Protein AF-A0A3D8GTU6-F1 (afdb_monomer_lite)

Structure (mmCIF, N/CA/C/O backbone):
data_AF-A0A3D8GTU6-F1
#
_entry.id   AF-A0A3D8GTU6-F1
#
loop_
_atom_site.group_PDB
_atom_site.id
_atom_site.type_symbol
_atom_site.label_atom_id
_atom_site.label_alt_id
_atom_site.label_comp_id
_atom_site.label_asym_id
_atom_site.label_entity_id
_atom_site.label_seq_id
_atom_site.pdbx_PDB_ins_code
_atom_site.Cartn_x
_atom_site.Cartn_y
_atom_site.Cartn_z
_atom_site.occupancy
_atom_site.B_iso_or_equiv
_atom_site.auth_seq_id
_atom_site.auth_comp_id
_atom_site.auth_asym_id
_atom_site.auth_atom_id
_atom_site.pdbx_PDB_model_num
ATOM 1 N N . MET A 1 1 ? 52.789 -30.107 36.066 1.00 52.25 1 MET A N 1
ATOM 2 C CA . MET A 1 1 ? 52.494 -30.111 34.612 1.00 52.25 1 MET A CA 1
ATOM 3 C C . MET A 1 1 ? 51.067 -30.590 34.283 1.00 52.25 1 MET A C 1
ATOM 5 O O . MET A 1 1 ? 50.872 -31.230 33.268 1.00 52.25 1 MET A O 1
ATOM 9 N N . LYS A 1 2 ? 50.052 -30.286 35.110 1.00 53.09 2 LYS A N 1
ATOM 10 C CA . LYS A 1 2 ? 48.649 -30.707 34.871 1.00 53.09 2 LYS A CA 1
ATOM 11 C C . LYS A 1 2 ? 47.720 -29.513 34.595 1.00 53.09 2 LYS A C 1
ATOM 13 O O . LYS A 1 2 ? 46.739 -29.636 33.883 1.00 53.09 2 LYS A O 1
ATOM 18 N N . PHE A 1 3 ? 48.110 -28.328 35.072 1.00 57.75 3 PHE A N 1
ATOM 19 C CA . PHE A 1 3 ? 47.369 -27.076 34.890 1.00 57.75 3 PHE A CA 1
ATOM 20 C C . PHE A 1 3 ? 47.536 -26.454 33.490 1.00 57.75 3 PHE A C 1
ATOM 22 O O . PHE A 1 3 ? 46.631 -25.799 32.990 1.00 57.75 3 PHE A O 1
ATOM 29 N N . LYS A 1 4 ? 48.670 -26.715 32.817 1.00 56.09 4 LYS A N 1
ATOM 30 C CA . LYS A 1 4 ? 48.910 -26.285 31.424 1.00 56.09 4 LYS A CA 1
ATOM 31 C C . LYS A 1 4 ? 47.998 -27.004 30.420 1.00 56.09 4 LYS A C 1
ATOM 33 O O . LYS A 1 4 ? 47.592 -26.398 29.439 1.00 56.09 4 LYS A O 1
ATOM 38 N N . PHE A 1 5 ? 47.638 -28.259 30.697 1.00 55.78 5 PHE A N 1
ATOM 39 C CA . PHE A 1 5 ? 46.704 -29.018 29.860 1.00 55.78 5 PHE A CA 1
ATOM 40 C C . PHE A 1 5 ? 45.247 -28.565 30.043 1.00 55.78 5 PHE A C 1
ATOM 42 O O . PHE A 1 5 ? 44.476 -28.627 29.092 1.00 55.78 5 PHE A O 1
ATOM 49 N N . LEU A 1 6 ? 44.887 -28.033 31.218 1.00 58.28 6 LEU A N 1
ATOM 50 C CA . LEU A 1 6 ? 43.542 -27.506 31.482 1.00 58.28 6 LEU A CA 1
ATOM 51 C C . LEU A 1 6 ? 43.292 -26.165 30.761 1.00 58.28 6 LEU A C 1
ATOM 53 O O . LEU A 1 6 ? 42.196 -25.929 30.265 1.00 58.28 6 LEU A O 1
ATOM 57 N N . LEU A 1 7 ? 44.328 -25.332 30.609 1.00 57.84 7 LEU A N 1
ATOM 58 C CA . LEU A 1 7 ? 44.259 -24.074 29.848 1.00 57.84 7 LEU A CA 1
ATOM 59 C C . LEU A 1 7 ? 44.164 -24.277 28.324 1.00 57.84 7 LEU A C 1
ATOM 61 O O . LEU A 1 7 ? 43.503 -23.489 27.654 1.00 57.84 7 LEU A O 1
ATOM 65 N N . ILE A 1 8 ? 44.765 -25.342 27.777 1.00 57.97 8 ILE A N 1
ATOM 66 C CA . ILE A 1 8 ? 44.682 -25.660 26.338 1.00 57.97 8 ILE A CA 1
ATOM 67 C C . ILE A 1 8 ? 43.273 -26.139 25.936 1.00 57.97 8 ILE A C 1
ATOM 69 O O . ILE A 1 8 ? 42.805 -25.819 24.846 1.00 57.97 8 ILE A O 1
ATOM 73 N N . GLY A 1 9 ? 42.578 -26.870 26.817 1.00 58.62 9 GLY A N 1
ATOM 74 C CA . GLY A 1 9 ? 41.231 -27.385 26.539 1.00 58.62 9 GLY A CA 1
ATOM 75 C C . GLY A 1 9 ? 40.155 -26.296 26.504 1.00 58.62 9 GLY A C 1
ATOM 76 O O . GLY A 1 9 ? 39.241 -26.359 25.686 1.00 58.62 9 GLY A O 1
ATOM 77 N N . LEU A 1 10 ? 40.292 -25.259 27.337 1.00 59.22 10 LEU A N 1
ATOM 78 C CA . LEU A 1 10 ? 39.323 -24.161 27.406 1.00 59.22 10 LEU A CA 1
ATOM 79 C C . LEU A 1 10 ? 39.373 -23.250 26.166 1.00 59.22 10 LEU A C 1
ATOM 81 O O . LEU A 1 10 ? 38.351 -22.704 25.761 1.00 59.22 10 LEU A O 1
ATOM 85 N N . PHE A 1 11 ? 40.538 -23.129 25.524 1.00 57.78 11 PHE A N 1
ATOM 86 C CA . PHE A 1 11 ? 40.698 -22.318 24.314 1.00 57.78 11 PHE A CA 1
ATOM 87 C C . PHE A 1 11 ? 40.102 -22.996 23.067 1.00 57.78 11 PHE A C 1
ATOM 89 O O . PHE A 1 11 ? 39.604 -22.316 22.176 1.00 57.78 11 PHE A O 1
ATOM 96 N N . ALA A 1 12 ? 40.082 -24.334 23.022 1.00 58.81 12 ALA A N 1
ATOM 97 C CA . ALA A 1 12 ? 39.519 -25.101 21.906 1.00 58.81 12 ALA A CA 1
ATOM 98 C C . ALA A 1 12 ? 37.978 -25.053 21.844 1.00 58.81 12 ALA A C 1
ATOM 100 O O . ALA A 1 12 ? 37.405 -25.144 20.761 1.00 58.81 12 ALA A O 1
ATOM 101 N N . ALA A 1 13 ? 37.301 -24.860 22.982 1.00 59.69 13 ALA A N 1
ATOM 102 C CA . ALA A 1 13 ? 35.840 -24.763 23.032 1.00 59.69 13 ALA A CA 1
ATOM 103 C C . ALA A 1 13 ? 35.301 -23.441 22.448 1.00 59.69 13 ALA A C 1
ATOM 105 O O . ALA A 1 13 ? 34.177 -23.399 21.957 1.00 59.69 13 ALA A O 1
ATOM 106 N N . LEU A 1 14 ? 36.107 -22.374 22.454 1.00 59.09 14 LEU A N 1
ATOM 107 C CA . LEU A 1 14 ? 35.711 -21.055 21.945 1.00 59.09 14 LEU A CA 1
ATOM 108 C C . LEU A 1 14 ? 35.726 -20.966 20.410 1.00 59.09 14 LEU A C 1
ATOM 110 O O . LEU A 1 14 ? 35.058 -20.104 19.848 1.00 59.09 14 LEU A O 1
ATOM 114 N N . VAL A 1 15 ? 36.446 -21.859 19.721 1.00 60.56 15 VAL A N 1
ATOM 115 C CA . VAL A 1 15 ? 36.604 -21.807 18.254 1.00 60.56 15 VAL A CA 1
ATOM 116 C C . VAL A 1 15 ? 35.467 -22.525 17.510 1.00 60.56 15 VAL A C 1
ATOM 118 O O . VAL A 1 15 ? 35.267 -22.290 16.323 1.00 60.56 15 VAL A O 1
ATOM 121 N N . LEU A 1 16 ? 34.688 -23.376 18.191 1.00 57.69 16 LEU A N 1
ATOM 122 C CA . LEU A 1 16 ? 33.628 -24.176 17.558 1.00 57.69 16 LEU A CA 1
ATOM 123 C C . LEU A 1 16 ? 32.276 -23.453 17.428 1.00 57.69 16 LEU A C 1
ATOM 125 O O . LEU A 1 16 ? 31.447 -23.870 16.623 1.00 57.69 16 LEU A O 1
ATOM 129 N N . SER A 1 17 ? 32.056 -22.349 18.149 1.00 56.41 17 SER A N 1
ATOM 130 C CA . SER A 1 17 ? 30.810 -21.566 18.046 1.00 56.41 17 SER A CA 1
ATOM 131 C C . SER A 1 17 ? 30.746 -20.657 16.811 1.00 56.41 17 SER A C 1
ATOM 133 O O . SER A 1 17 ? 29.716 -20.035 16.572 1.00 56.41 17 SER A O 1
ATOM 135 N N . ALA A 1 18 ? 31.814 -20.587 16.008 1.00 56.19 18 ALA A N 1
ATOM 136 C CA . ALA A 1 18 ? 31.880 -19.750 14.806 1.00 56.19 18 ALA A CA 1
ATOM 137 C C . ALA A 1 18 ? 31.424 -20.460 13.512 1.00 56.19 18 ALA A C 1
ATOM 139 O O . ALA A 1 18 ? 31.436 -19.849 12.449 1.00 56.19 18 ALA A O 1
ATOM 140 N N . CYS A 1 19 ? 31.012 -21.733 13.580 1.00 59.22 19 CYS A N 1
ATOM 141 C CA . CYS A 1 19 ? 30.650 -22.530 12.399 1.00 59.22 19 CYS A CA 1
ATOM 142 C C . CYS A 1 19 ? 29.140 -22.695 12.160 1.00 59.22 19 CYS A C 1
ATOM 144 O O . CYS A 1 19 ? 28.761 -23.488 11.299 1.00 59.22 19 CYS A O 1
ATOM 146 N N . ASN A 1 20 ? 28.268 -21.930 12.828 1.00 51.44 20 ASN A N 1
ATOM 147 C CA . ASN A 1 20 ? 26.917 -21.711 12.292 1.00 51.44 20 ASN A CA 1
ATOM 148 C C . ASN A 1 20 ? 27.000 -20.688 11.154 1.00 51.44 20 ASN A C 1
ATOM 150 O O . ASN A 1 20 ? 26.574 -19.544 11.274 1.00 51.44 20 ASN A O 1
ATOM 154 N N . ALA A 1 21 ? 27.599 -21.126 10.045 1.00 55.88 21 ALA A N 1
ATOM 155 C CA . ALA A 1 21 ? 27.394 -20.532 8.739 1.00 55.88 21 ALA A CA 1
ATOM 156 C C . ALA A 1 21 ? 25.955 -20.863 8.326 1.00 55.88 21 ALA A C 1
ATOM 158 O O . ALA A 1 21 ? 25.691 -21.827 7.606 1.00 55.88 21 ALA A O 1
ATOM 159 N N . GLU A 1 22 ? 25.016 -20.092 8.870 1.00 45.22 22 GLU A N 1
ATOM 160 C CA . GLU A 1 22 ? 23.672 -20.018 8.337 1.00 45.22 22 GLU A CA 1
ATOM 161 C C . GLU A 1 22 ? 23.792 -19.507 6.906 1.00 45.22 22 GLU A C 1
ATOM 163 O O . GLU A 1 22 ? 24.366 -18.454 6.624 1.00 45.22 22 GLU A O 1
ATOM 168 N N . ASN A 1 23 ? 23.329 -20.348 5.993 1.00 51.31 23 ASN A N 1
ATOM 169 C CA . ASN A 1 23 ? 23.375 -20.171 4.558 1.00 51.31 23 ASN A CA 1
ATOM 170 C C . ASN A 1 23 ? 22.307 -19.148 4.153 1.00 51.31 23 ASN A C 1
ATOM 172 O O . ASN A 1 23 ? 21.353 -19.458 3.443 1.00 51.31 23 ASN A O 1
ATOM 176 N N . SER A 1 24 ? 22.444 -17.928 4.655 1.00 43.53 24 SER A N 1
ATOM 177 C CA . SER A 1 24 ? 21.658 -16.790 4.226 1.00 43.53 24 SER A CA 1
ATOM 178 C C . SER A 1 24 ? 22.382 -16.224 3.024 1.00 43.53 24 SER A C 1
ATOM 180 O O . SER A 1 24 ? 23.405 -15.556 3.148 1.00 43.53 24 SER A O 1
ATOM 182 N N . LYS A 1 25 ? 21.872 -16.553 1.833 1.00 39.47 25 LYS A N 1
ATOM 183 C CA . LYS A 1 25 ? 22.151 -15.787 0.621 1.00 39.47 25 LYS A CA 1
ATOM 184 C C . LYS A 1 25 ? 21.751 -14.346 0.908 1.00 39.47 25 LYS A C 1
ATOM 186 O O . LYS A 1 25 ? 20.598 -13.962 0.747 1.00 39.47 25 LYS A O 1
ATOM 191 N N . GLU A 1 26 ? 22.720 -13.584 1.381 1.00 42.16 26 GLU A N 1
ATOM 192 C CA . GLU A 1 26 ? 22.669 -12.145 1.464 1.00 42.16 26 GLU A CA 1
ATOM 193 C C . GLU A 1 26 ? 22.747 -11.642 0.026 1.00 42.16 26 GLU A C 1
ATOM 195 O O . GLU A 1 26 ? 23.816 -11.410 -0.544 1.00 42.16 26 GLU A O 1
ATOM 200 N N . SER A 1 27 ? 21.575 -11.576 -0.601 1.00 39.72 27 SER A N 1
ATOM 201 C CA . SER A 1 27 ? 21.355 -10.777 -1.793 1.00 39.72 27 SER A CA 1
ATOM 202 C C . SER A 1 27 ? 21.575 -9.323 -1.389 1.00 39.72 27 SER A C 1
ATOM 204 O O . SER A 1 27 ? 20.658 -8.620 -0.975 1.00 39.72 27 SER A O 1
ATOM 206 N N . ASN A 1 28 ? 22.834 -8.905 -1.461 1.00 47.34 28 ASN A N 1
ATOM 207 C CA . ASN A 1 28 ? 23.226 -7.513 -1.551 1.00 47.34 28 ASN A CA 1
ATOM 208 C C . ASN A 1 28 ? 22.619 -6.938 -2.836 1.00 47.34 28 ASN A C 1
ATOM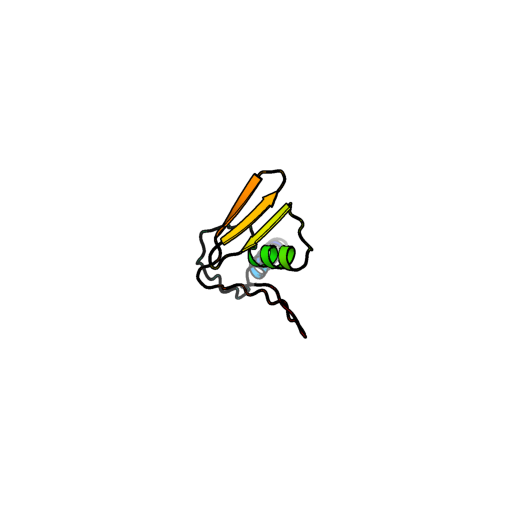 210 O O . ASN A 1 28 ? 23.246 -7.012 -3.886 1.00 47.34 28 ASN A O 1
ATOM 214 N N . ASP A 1 29 ? 21.402 -6.404 -2.754 1.00 45.53 29 ASP A N 1
ATOM 215 C CA . ASP A 1 29 ? 20.947 -5.330 -3.640 1.00 45.53 29 ASP A CA 1
ATOM 216 C C . ASP A 1 29 ? 19.667 -4.671 -3.103 1.00 45.53 29 ASP A C 1
ATOM 218 O O . ASP A 1 29 ? 18.555 -4.987 -3.508 1.00 45.53 29 ASP A O 1
ATOM 222 N N . ALA A 1 30 ? 19.834 -3.737 -2.164 1.00 43.12 30 ALA A N 1
ATOM 223 C CA . ALA A 1 30 ? 18.991 -2.549 -2.024 1.00 43.12 30 ALA A CA 1
ATOM 224 C C . ALA A 1 30 ? 19.628 -1.620 -0.983 1.00 43.12 30 ALA A C 1
ATOM 226 O O . ALA A 1 30 ? 19.280 -1.648 0.191 1.00 43.12 30 ALA A O 1
ATOM 227 N N . LYS A 1 31 ? 20.560 -0.760 -1.412 1.00 44.62 31 LYS A N 1
ATOM 228 C CA . LYS A 1 31 ? 20.882 0.461 -0.658 1.00 44.62 31 LYS A CA 1
ATOM 229 C C . LYS A 1 31 ? 19.632 1.339 -0.633 1.00 44.62 31 LYS A C 1
ATOM 231 O O . LYS A 1 31 ? 19.422 2.157 -1.524 1.00 44.62 31 LYS A O 1
ATOM 236 N N . GLY A 1 32 ? 18.793 1.118 0.363 1.00 46.16 32 GLY A N 1
ATOM 237 C CA . GLY A 1 32 ? 17.534 1.807 0.560 1.00 46.16 32 GLY A CA 1
ATOM 238 C C . GLY A 1 32 ? 16.840 1.175 1.751 1.00 46.16 32 GLY A C 1
ATOM 239 O O . GLY A 1 32 ? 16.204 0.139 1.606 1.00 46.16 32 GLY A O 1
ATOM 240 N N . ASN A 1 33 ? 16.945 1.830 2.910 1.00 53.81 33 ASN A N 1
ATOM 241 C CA . ASN A 1 33 ? 16.223 1.488 4.139 1.00 53.81 33 ASN A CA 1
ATOM 242 C C . ASN A 1 33 ? 16.777 0.313 4.986 1.00 53.81 33 ASN A C 1
ATOM 244 O O . ASN A 1 33 ? 16.004 -0.506 5.475 1.00 53.81 33 ASN A O 1
ATOM 248 N N . ASP A 1 34 ? 18.089 0.294 5.268 1.00 47.66 34 ASP A N 1
ATOM 249 C CA . ASP A 1 34 ? 18.842 -0.724 6.055 1.00 47.66 34 ASP A CA 1
ATOM 250 C C . ASP A 1 34 ? 18.357 -1.019 7.505 1.00 47.66 34 ASP A C 1
ATOM 252 O O . ASP A 1 34 ? 19.036 -1.693 8.275 1.00 47.66 34 ASP A O 1
ATOM 256 N N . GLY A 1 35 ? 17.176 -0.555 7.914 1.00 59.00 35 GLY A N 1
ATOM 257 C CA . GLY A 1 35 ? 16.537 -0.940 9.179 1.00 59.00 35 GLY A CA 1
ATOM 258 C C . GLY A 1 35 ? 15.018 -1.094 9.105 1.00 59.00 35 GLY A C 1
ATOM 259 O O . GLY A 1 35 ? 14.380 -1.308 10.131 1.00 59.00 35 GLY A O 1
ATOM 260 N N . ILE A 1 36 ? 14.419 -0.954 7.921 1.00 69.38 36 ILE A N 1
ATOM 261 C CA . ILE A 1 36 ? 12.969 -0.920 7.748 1.00 69.38 36 ILE A CA 1
ATOM 262 C C . ILE A 1 36 ? 12.557 -2.075 6.841 1.00 69.38 36 ILE A C 1
ATOM 264 O O . ILE A 1 36 ? 12.790 -2.054 5.632 1.00 69.38 36 ILE A O 1
ATOM 268 N N . ASN A 1 37 ? 11.904 -3.082 7.422 1.00 90.56 37 ASN A N 1
ATOM 269 C CA . ASN A 1 37 ? 11.346 -4.185 6.654 1.00 90.56 37 ASN A CA 1
ATOM 270 C C . ASN A 1 37 ? 10.090 -3.714 5.905 1.00 90.56 37 ASN A C 1
ATOM 272 O O . ASN A 1 37 ? 8.969 -3.762 6.413 1.00 90.56 37 ASN A O 1
ATOM 276 N N . ILE A 1 38 ? 10.285 -3.244 4.672 1.00 94.25 38 ILE A N 1
ATOM 277 C CA . ILE A 1 38 ? 9.211 -2.698 3.834 1.00 94.25 38 ILE A CA 1
ATOM 278 C C . ILE A 1 38 ? 8.073 -3.703 3.604 1.00 94.25 38 ILE A C 1
ATOM 280 O O . ILE A 1 38 ? 6.914 -3.305 3.541 1.00 94.25 38 ILE A O 1
ATOM 284 N N . LYS A 1 39 ? 8.367 -5.011 3.549 1.00 93.94 39 LYS A N 1
ATOM 285 C CA . LYS A 1 39 ? 7.338 -6.051 3.390 1.00 93.94 39 LYS A CA 1
ATOM 286 C C . LYS A 1 39 ? 6.440 -6.137 4.620 1.00 93.94 39 LYS A C 1
ATOM 288 O O . LYS A 1 39 ? 5.225 -6.226 4.472 1.00 93.94 39 LYS A O 1
ATOM 293 N N . GLU A 1 40 ? 7.026 -6.074 5.814 1.00 95.25 40 GLU A N 1
ATOM 294 C CA . GLU A 1 40 ? 6.268 -6.046 7.070 1.00 95.25 40 GLU A CA 1
ATOM 295 C C . GLU A 1 40 ? 5.431 -4.776 7.196 1.00 95.25 40 GLU A C 1
ATOM 297 O O . GLU A 1 40 ? 4.287 -4.850 7.633 1.00 95.25 40 GLU A O 1
ATOM 302 N N . MET A 1 41 ? 5.951 -3.625 6.762 1.00 95.81 41 MET A N 1
ATOM 303 C CA . MET A 1 41 ? 5.177 -2.383 6.760 1.00 95.81 41 MET A CA 1
ATOM 304 C C . MET A 1 41 ? 3.978 -2.450 5.819 1.00 95.81 41 MET A C 1
ATOM 306 O O . MET A 1 41 ? 2.864 -2.141 6.235 1.00 95.81 41 MET A O 1
ATOM 310 N N . VAL A 1 42 ? 4.185 -2.869 4.565 1.00 96.44 42 VAL A N 1
ATOM 311 C CA . VAL A 1 42 ? 3.089 -3.010 3.594 1.00 96.44 42 VAL A CA 1
ATOM 312 C C . VAL A 1 42 ? 2.045 -3.989 4.116 1.00 96.44 42 VAL A C 1
ATOM 314 O O . VAL A 1 42 ? 0.855 -3.681 4.077 1.00 96.44 42 VAL A O 1
ATOM 317 N N . GLN A 1 43 ? 2.478 -5.129 4.662 1.00 95.94 43 GLN A N 1
ATOM 318 C CA . GLN A 1 43 ? 1.572 -6.088 5.284 1.00 95.94 43 GLN A CA 1
ATOM 319 C C . GLN A 1 43 ? 0.808 -5.456 6.449 1.00 95.94 43 GLN A C 1
ATOM 321 O O . GLN A 1 43 ? -0.408 -5.597 6.525 1.00 95.94 43 GLN A O 1
ATOM 326 N N . GLY A 1 44 ? 1.502 -4.742 7.334 1.00 96.81 44 GLY A N 1
ATOM 327 C CA . GLY A 1 44 ? 0.893 -4.196 8.533 1.00 96.81 44 GLY A CA 1
ATOM 328 C C . GLY A 1 44 ? -0.141 -3.112 8.255 1.00 96.81 44 GLY A C 1
ATOM 329 O O . GLY A 1 44 ? -1.196 -3.113 8.882 1.00 96.81 44 GLY A O 1
ATOM 330 N N . TYR A 1 45 ? 0.104 -2.248 7.268 1.00 96.44 45 TYR A N 1
ATOM 331 C CA . TYR A 1 45 ? -0.905 -1.292 6.807 1.00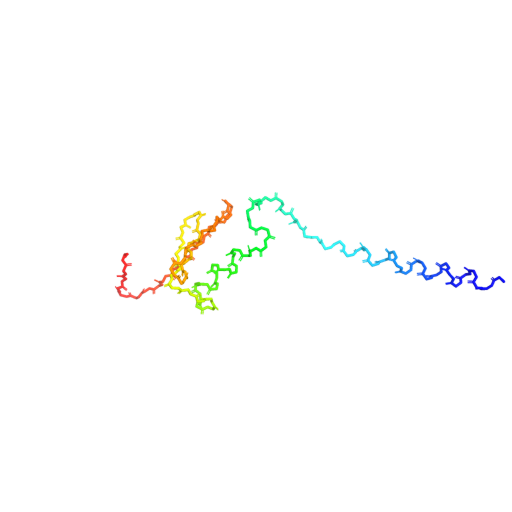 96.44 45 TYR A CA 1
ATOM 332 C C . TYR A 1 45 ? -2.038 -1.954 6.012 1.00 96.44 45 TYR A C 1
ATOM 334 O O . TYR A 1 45 ? -3.157 -1.462 6.043 1.00 96.44 45 TYR A O 1
ATOM 342 N N . SER A 1 46 ? -1.784 -3.069 5.319 1.00 95.06 46 SER A N 1
ATOM 343 C CA . SER A 1 46 ? -2.824 -3.782 4.555 1.00 95.06 46 SER A CA 1
ATOM 344 C C . SER A 1 46 ? -3.767 -4.609 5.434 1.00 95.06 46 SER A C 1
ATOM 346 O O . SER A 1 46 ? -4.863 -4.946 4.995 1.00 95.06 46 SER A O 1
ATOM 348 N N . THR A 1 47 ? -3.341 -4.978 6.647 1.00 94.56 47 THR A N 1
ATOM 349 C CA . THR A 1 47 ? -4.147 -5.756 7.605 1.00 94.56 47 THR A CA 1
ATOM 350 C C . THR A 1 47 ? -4.512 -4.971 8.863 1.00 94.56 47 THR A C 1
ATOM 352 O O . THR A 1 47 ? -4.808 -5.586 9.886 1.00 94.56 47 THR A O 1
ATOM 355 N N . ASP A 1 48 ? -4.409 -3.642 8.825 1.00 91.44 48 ASP A N 1
ATOM 356 C CA . ASP A 1 48 ? -4.698 -2.734 9.944 1.00 91.44 48 ASP A CA 1
ATOM 357 C C . ASP A 1 48 ? -3.926 -3.036 11.250 1.00 91.44 48 ASP A C 1
ATOM 359 O O . ASP A 1 48 ? -4.337 -2.635 12.341 1.00 91.44 48 ASP A O 1
ATOM 363 N N . SER A 1 49 ? -2.790 -3.742 11.180 1.00 96.12 49 SER A N 1
ATOM 364 C CA . SER A 1 49 ? -1.925 -3.969 12.350 1.00 96.12 49 SER A CA 1
ATOM 365 C C . SER A 1 49 ? -1.014 -2.771 12.633 1.00 96.12 49 SER A C 1
ATOM 367 O O . SER A 1 49 ? -0.557 -2.586 13.763 1.00 96.12 49 SER A O 1
ATOM 369 N N . LEU A 1 50 ? -0.788 -1.936 11.617 1.00 95.94 50 LEU A N 1
ATOM 370 C CA . LEU A 1 50 ? -0.190 -0.613 11.722 1.00 95.94 50 LEU A CA 1
ATOM 371 C C . LEU A 1 50 ? -1.247 0.445 11.403 1.00 95.94 50 LEU A C 1
ATOM 373 O O . LEU A 1 50 ? -2.010 0.305 10.453 1.00 95.94 50 LEU A O 1
ATOM 377 N N . GLN A 1 51 ? -1.253 1.527 12.179 1.00 95.31 51 GLN A N 1
ATOM 378 C CA . GLN A 1 51 ? -2.198 2.633 12.031 1.00 95.31 51 GLN A CA 1
ATOM 379 C C . GLN A 1 51 ? -1.495 3.853 11.428 1.00 95.31 51 GLN A C 1
ATOM 381 O O . GLN A 1 51 ? -0.346 4.159 11.768 1.00 95.31 51 GLN A O 1
ATOM 386 N N . ALA A 1 52 ? -2.191 4.549 10.534 1.00 95.75 52 ALA A N 1
ATOM 387 C CA . ALA A 1 52 ? -1.782 5.841 10.001 1.00 95.75 52 ALA A CA 1
ATOM 388 C C . ALA A 1 52 ? -3.009 6.688 9.632 1.00 95.75 52 ALA A C 1
ATOM 390 O O . ALA A 1 52 ? -4.092 6.139 9.446 1.00 95.75 52 ALA A O 1
ATOM 391 N N . GLU A 1 53 ? -2.849 8.008 9.488 1.00 96.88 53 GLU A N 1
ATOM 392 C CA . GLU A 1 53 ? -3.901 8.863 8.906 1.00 96.88 53 GLU A CA 1
ATOM 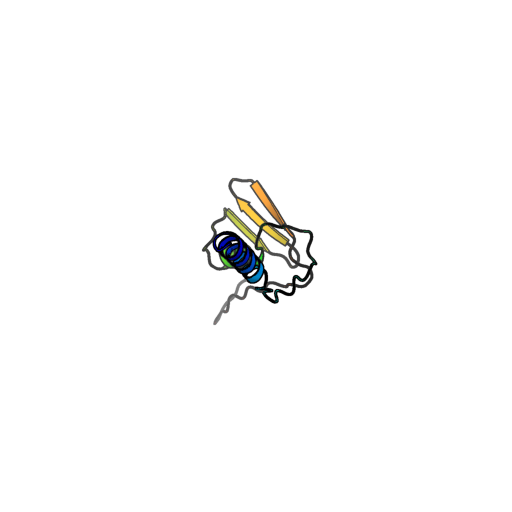393 C C . GLU A 1 53 ? -4.217 8.411 7.473 1.00 96.88 53 GLU A C 1
ATOM 395 O O . GLU A 1 53 ? -5.378 8.298 7.082 1.00 96.88 53 GLU A O 1
ATOM 400 N N . SER A 1 54 ? -3.173 8.120 6.694 1.00 96.81 54 SER A N 1
ATOM 401 C CA . SER A 1 54 ? -3.302 7.430 5.418 1.00 96.81 54 SER A CA 1
ATOM 402 C C . SER A 1 54 ? -2.043 6.635 5.087 1.00 96.81 54 SER A C 1
ATOM 404 O O . SER A 1 54 ? -0.925 7.001 5.458 1.00 96.81 54 SER A O 1
ATOM 406 N N . ALA A 1 55 ? -2.234 5.538 4.361 1.00 96.56 55 ALA A N 1
ATOM 407 C CA . ALA A 1 55 ? -1.165 4.770 3.746 1.00 96.56 55 ALA A CA 1
ATOM 408 C C . ALA A 1 55 ? -1.586 4.423 2.316 1.00 96.56 55 ALA A C 1
ATOM 410 O O . ALA A 1 55 ? -2.676 3.897 2.091 1.00 96.56 55 ALA A O 1
ATOM 411 N N . SER A 1 56 ? -0.740 4.744 1.345 1.00 96.69 56 SER A N 1
ATOM 412 C CA . SER A 1 56 ? -0.956 4.413 -0.061 1.00 96.69 56 SER A CA 1
ATOM 413 C C . SER A 1 56 ? 0.315 3.835 -0.664 1.00 96.69 56 SER A C 1
ATOM 415 O O . SER A 1 56 ? 1.426 4.098 -0.207 1.00 96.69 56 SER A O 1
ATOM 417 N N . ILE A 1 57 ? 0.153 2.998 -1.682 1.00 97.12 57 ILE A N 1
ATOM 418 C CA . ILE A 1 57 ? 1.263 2.301 -2.324 1.00 97.12 57 ILE A CA 1
ATOM 419 C C . ILE A 1 57 ? 1.145 2.413 -3.840 1.00 97.12 57 ILE A C 1
ATOM 421 O O . ILE A 1 57 ? 0.056 2.330 -4.406 1.00 97.12 57 ILE A O 1
ATOM 425 N N . THR A 1 58 ? 2.282 2.618 -4.494 1.00 96.56 58 THR A N 1
ATOM 426 C CA . THR A 1 58 ? 2.439 2.604 -5.951 1.00 96.56 58 THR A CA 1
ATOM 427 C C . THR A 1 58 ? 3.324 1.425 -6.359 1.00 96.56 58 THR A C 1
ATOM 429 O O . THR A 1 58 ? 3.762 0.640 -5.521 1.00 96.56 58 THR A O 1
ATOM 432 N N 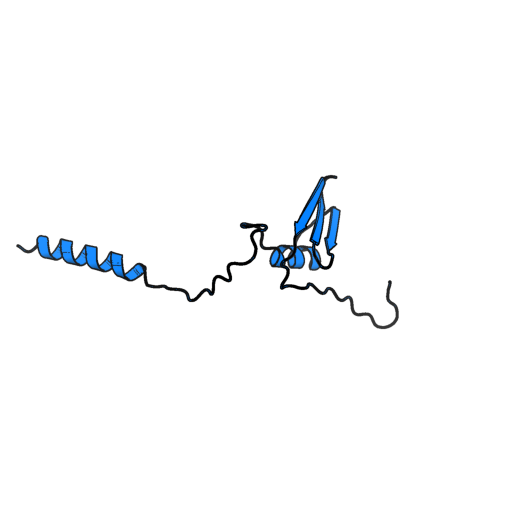. SER A 1 59 ? 3.650 1.300 -7.647 1.00 95.88 59 SER A N 1
ATOM 433 C CA . SER A 1 59 ? 4.597 0.280 -8.117 1.00 95.88 59 SER A CA 1
ATOM 434 C C . SER A 1 59 ? 6.020 0.451 -7.576 1.00 95.88 59 SER A C 1
ATOM 436 O O . SER A 1 59 ? 6.819 -0.469 -7.705 1.00 95.88 59 SER A O 1
ATOM 438 N N . SER A 1 60 ? 6.365 1.621 -7.031 1.00 95.94 60 SER A N 1
ATOM 439 C CA . SER A 1 60 ? 7.735 1.940 -6.616 1.00 95.94 60 SER A CA 1
ATOM 440 C C . SER A 1 60 ? 7.851 2.576 -5.239 1.00 95.94 60 SER A C 1
ATOM 442 O O . SER A 1 60 ? 8.973 2.714 -4.765 1.00 95.94 60 SER A O 1
ATOM 444 N N . GLN A 1 61 ? 6.751 2.992 -4.603 1.00 97.00 61 GLN A N 1
ATOM 445 C CA . GLN A 1 61 ? 6.797 3.701 -3.321 1.00 97.00 61 GLN A CA 1
ATOM 446 C C . GLN A 1 61 ? 5.651 3.318 -2.388 1.00 97.00 61 GLN A C 1
ATOM 448 O O . GLN A 1 61 ? 4.520 3.140 -2.834 1.00 97.00 61 GLN A O 1
ATOM 453 N N . LEU A 1 62 ? 5.941 3.273 -1.089 1.00 97.12 62 LEU A N 1
ATOM 454 C CA . LEU A 1 62 ? 4.963 3.323 -0.004 1.00 97.12 62 LEU A CA 1
ATOM 455 C C . LEU A 1 62 ? 4.964 4.741 0.585 1.00 97.12 62 LEU A C 1
ATOM 457 O O . LEU A 1 62 ? 6.015 5.249 0.976 1.00 97.12 62 LEU A O 1
ATOM 461 N N . ILE A 1 63 ? 3.794 5.364 0.667 1.00 97.75 63 ILE A N 1
ATOM 462 C CA . ILE A 1 63 ? 3.596 6.725 1.170 1.00 97.75 63 ILE A CA 1
ATOM 463 C C . ILE A 1 63 ? 2.729 6.633 2.425 1.00 97.75 63 ILE A C 1
ATOM 465 O O . ILE A 1 63 ? 1.611 6.121 2.376 1.00 97.75 63 ILE A O 1
ATOM 469 N N . VAL A 1 64 ? 3.247 7.108 3.557 1.00 97.62 64 VAL A N 1
ATOM 470 C CA . VAL A 1 64 ? 2.568 7.062 4.859 1.00 97.62 64 VAL A CA 1
ATOM 471 C C . VAL A 1 64 ? 2.436 8.472 5.408 1.00 97.62 64 VAL A C 1
ATOM 473 O O . VAL A 1 64 ? 3.441 9.161 5.598 1.00 97.62 64 VAL A O 1
ATOM 476 N N . LYS A 1 65 ? 1.208 8.881 5.722 1.00 97.94 65 LYS A N 1
ATOM 477 C CA . LYS A 1 65 ? 0.915 10.162 6.358 1.00 97.94 65 LYS A CA 1
ATOM 478 C C . LYS A 1 65 ? 0.488 9.962 7.809 1.00 97.94 65 LYS A C 1
ATOM 480 O O . LYS A 1 65 ? -0.381 9.142 8.098 1.00 97.94 65 LYS A O 1
ATOM 485 N N . ASN A 1 66 ? 1.100 10.716 8.718 1.00 95.62 66 ASN A N 1
ATOM 486 C CA . ASN A 1 66 ? 0.787 10.729 10.145 1.00 95.62 66 ASN A CA 1
ATOM 487 C C . ASN A 1 66 ? 1.033 12.111 10.742 1.00 95.62 66 ASN A C 1
ATOM 489 O O . ASN A 1 66 ? 2.069 12.720 10.471 1.00 95.62 66 ASN A O 1
ATOM 493 N N . ASP A 1 67 ? 0.105 12.588 11.573 1.00 91.69 67 ASP A N 1
ATOM 494 C CA . ASP A 1 67 ? 0.197 13.875 12.277 1.00 91.69 67 ASP A CA 1
ATOM 495 C C . ASP A 1 67 ? 0.542 15.053 11.344 1.00 91.69 67 ASP A C 1
ATOM 497 O O . ASP A 1 67 ? 1.337 15.934 11.672 1.00 91.69 67 ASP A O 1
ATOM 501 N N . GLY A 1 68 ? -0.011 15.042 10.125 1.00 90.62 68 GLY A N 1
ATOM 502 C CA . GLY A 1 68 ? 0.275 16.045 9.095 1.00 90.62 68 GLY A CA 1
ATOM 503 C C . GLY A 1 68 ? 1.652 15.930 8.425 1.00 90.62 68 GLY A C 1
ATOM 504 O O . GLY A 1 68 ? 1.931 16.697 7.506 1.00 90.62 68 GLY A O 1
ATOM 505 N N . SER A 1 69 ? 2.492 14.976 8.834 1.00 94.50 69 SER A N 1
ATOM 506 C CA . SER A 1 69 ? 3.774 14.656 8.199 1.00 94.50 69 SER A CA 1
ATOM 507 C C . SER A 1 69 ? 3.638 13.500 7.208 1.00 94.50 69 SER A C 1
ATOM 509 O O . SER A 1 69 ? 2.882 12.560 7.444 1.00 94.50 69 SER A O 1
ATOM 511 N N . GLU A 1 70 ? 4.385 13.558 6.108 1.00 97.12 70 GLU A N 1
ATOM 512 C CA . GLU A 1 70 ? 4.429 12.511 5.085 1.00 97.12 70 GLU A CA 1
ATOM 513 C C . GLU A 1 70 ? 5.818 11.867 5.051 1.00 97.12 70 GLU A C 1
ATOM 515 O O . GLU A 1 70 ? 6.842 12.555 5.083 1.00 97.12 70 GLU A O 1
ATOM 520 N N . LYS A 1 71 ? 5.852 10.535 4.999 1.00 96.62 71 LYS A N 1
ATOM 521 C CA . LYS A 1 71 ? 7.064 9.738 4.809 1.00 96.62 71 LYS A CA 1
ATOM 522 C C . LYS A 1 71 ? 6.905 8.876 3.567 1.00 96.62 71 LYS A C 1
ATOM 524 O O . LYS A 1 71 ? 5.895 8.195 3.408 1.00 96.62 71 LYS A O 1
ATOM 529 N N . VAL A 1 72 ? 7.931 8.886 2.723 1.00 96.62 72 VAL A N 1
ATOM 530 C CA . VAL A 1 72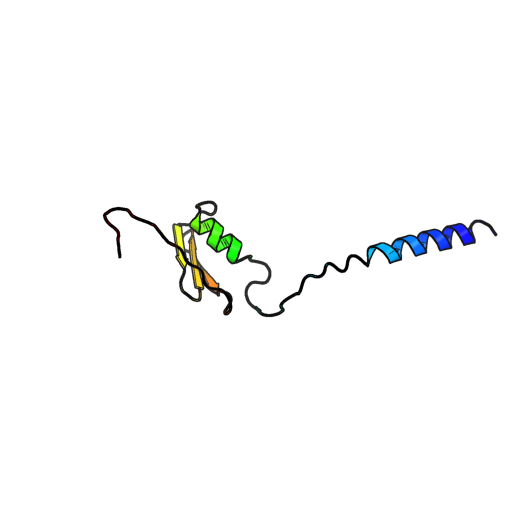 ? 7.980 8.118 1.478 1.00 96.62 72 VAL A CA 1
ATOM 531 C C . VAL A 1 72 ? 9.095 7.088 1.582 1.00 96.62 72 VAL A C 1
ATOM 533 O O . VAL A 1 72 ? 10.216 7.417 1.971 1.00 96.62 72 VAL A O 1
ATOM 536 N N . TYR A 1 73 ? 8.773 5.847 1.241 1.00 95.31 73 TYR A N 1
ATOM 537 C CA . TYR A 1 73 ? 9.689 4.717 1.253 1.00 95.31 73 TYR A CA 1
ATOM 538 C C . TYR A 1 73 ? 9.763 4.115 -0.144 1.00 95.31 73 TYR A C 1
ATOM 540 O O . TYR A 1 73 ? 8.735 3.722 -0.696 1.00 95.31 73 TYR A O 1
ATOM 548 N N . ASP A 1 74 ? 10.964 4.016 -0.706 1.00 95.12 74 ASP A N 1
ATOM 549 C CA . ASP A 1 74 ? 11.158 3.346 -1.989 1.00 95.12 74 ASP A CA 1
ATOM 550 C C . ASP A 1 74 ? 10.977 1.828 -1.839 1.00 95.12 74 ASP A C 1
ATOM 552 O O . ASP A 1 74 ? 11.395 1.218 -0.850 1.00 95.12 74 ASP A O 1
ATOM 556 N N . LEU A 1 75 ? 10.337 1.217 -2.834 1.00 94.75 75 LEU A N 1
ATOM 557 C CA . LEU A 1 75 ? 10.131 -0.224 -2.904 1.00 94.75 75 LEU A CA 1
ATOM 558 C C . LEU A 1 75 ? 11.309 -0.910 -3.616 1.00 94.75 75 LEU A C 1
ATOM 560 O O . LEU A 1 75 ? 11.939 -0.314 -4.498 1.00 94.75 75 LEU A O 1
ATOM 564 N N . PRO A 1 76 ? 11.591 -2.184 -3.290 1.00 93.69 76 PRO A N 1
ATOM 565 C CA . PRO A 1 76 ? 12.586 -2.971 -4.008 1.00 93.69 76 PRO A CA 1
ATOM 566 C C . PRO A 1 76 ? 12.219 -3.104 -5.490 1.00 93.69 76 PRO A C 1
ATOM 568 O O . PRO A 1 76 ? 11.071 -3.382 -5.830 1.00 93.69 76 PRO A O 1
ATOM 571 N N . LYS A 1 77 ? 13.203 -2.940 -6.382 1.00 91.94 77 LYS A N 1
ATOM 572 C CA . LYS A 1 77 ? 12.985 -2.995 -7.842 1.00 91.94 77 LYS A CA 1
ATOM 573 C C . LYS A 1 77 ? 12.574 -4.381 -8.348 1.00 91.94 77 LYS A C 1
ATOM 575 O O . LYS A 1 77 ? 12.055 -4.500 -9.452 1.00 91.94 77 LYS A O 1
ATOM 580 N N . ASP A 1 78 ? 12.852 -5.416 -7.568 1.00 92.31 78 ASP A N 1
ATOM 581 C CA . ASP A 1 78 ? 12.601 -6.826 -7.852 1.00 92.31 78 ASP A CA 1
ATOM 582 C C . ASP A 1 78 ? 11.344 -7.366 -7.146 1.00 92.31 78 ASP A C 1
ATOM 584 O O . ASP A 1 78 ? 11.048 -8.559 -7.234 1.00 92.31 78 ASP A O 1
ATOM 588 N N . ALA A 1 79 ? 10.581 -6.503 -6.467 1.00 87.75 79 ALA A N 1
ATOM 589 C CA . ALA A 1 79 ? 9.355 -6.864 -5.771 1.00 87.75 79 ALA A CA 1
ATOM 590 C C . ALA A 1 79 ? 8.161 -6.046 -6.276 1.00 87.75 79 ALA A C 1
ATOM 592 O O . ALA A 1 79 ? 8.267 -4.858 -6.567 1.00 87.75 79 ALA A O 1
ATOM 593 N N . PHE A 1 80 ? 6.995 -6.686 -6.334 1.00 92.50 80 PHE A N 1
ATOM 594 C CA . PHE A 1 80 ? 5.733 -6.039 -6.679 1.00 92.50 80 PHE A CA 1
ATOM 595 C C . PHE A 1 80 ? 4.658 -6.449 -5.673 1.00 92.50 80 PHE A C 1
ATOM 597 O O . PHE A 1 80 ? 4.533 -7.629 -5.342 1.00 92.50 80 PHE A O 1
ATOM 604 N N . PHE A 1 81 ? 3.893 -5.476 -5.181 1.00 94.94 81 PHE A N 1
ATOM 605 C CA . PHE A 1 81 ? 2.869 -5.678 -4.159 1.00 94.94 81 PHE A CA 1
ATOM 606 C C . PHE A 1 81 ? 1.484 -5.593 -4.792 1.00 94.94 81 PHE A C 1
ATOM 608 O O . PHE A 1 81 ? 1.194 -4.668 -5.547 1.00 94.94 81 PHE A O 1
ATOM 615 N N . VAL A 1 82 ? 0.626 -6.561 -4.476 1.00 94.56 82 VAL 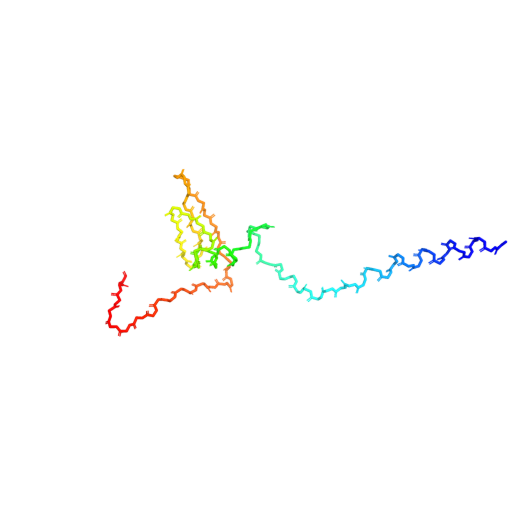A N 1
ATOM 616 C CA . VAL A 1 82 ? -0.729 -6.656 -5.024 1.00 94.56 82 VAL A CA 1
ATOM 617 C C . VAL A 1 82 ? -1.719 -6.744 -3.874 1.00 94.56 82 VAL A C 1
ATOM 619 O O . VAL A 1 82 ? -1.645 -7.667 -3.067 1.00 94.56 82 VAL A O 1
ATOM 622 N N . SER A 1 83 ? -2.655 -5.799 -3.831 1.00 93.19 83 SER A N 1
ATOM 623 C CA . SER A 1 83 ? -3.813 -5.829 -2.939 1.00 93.19 83 SER A CA 1
ATOM 624 C C . SER A 1 83 ? -5.071 -6.019 -3.778 1.00 93.19 83 SER A C 1
ATOM 626 O O . SER A 1 83 ? -5.286 -5.300 -4.754 1.00 93.19 83 SER A O 1
ATOM 628 N N . ILE A 1 84 ? -5.875 -7.025 -3.440 1.00 93.50 84 ILE A N 1
ATOM 629 C CA . ILE A 1 84 ? -7.102 -7.374 -4.161 1.00 93.50 84 ILE A CA 1
ATOM 630 C C . ILE A 1 84 ? -8.237 -7.389 -3.150 1.00 93.50 84 ILE A C 1
ATOM 632 O O . ILE A 1 84 ? -8.149 -8.077 -2.135 1.00 93.50 84 ILE A O 1
ATOM 636 N N . ALA A 1 85 ? -9.318 -6.682 -3.471 1.00 93.69 85 ALA A N 1
ATOM 637 C CA . ALA A 1 85 ? -10.578 -6.731 -2.744 1.00 93.69 85 ALA A CA 1
ATOM 638 C C . ALA A 1 85 ? -11.620 -7.480 -3.595 1.00 93.69 85 ALA A C 1
ATOM 640 O O . ALA A 1 85 ? -12.231 -6.882 -4.487 1.00 93.69 85 ALA A O 1
ATOM 641 N N . PRO A 1 86 ? -11.807 -8.799 -3.390 1.00 94.88 86 PRO A N 1
ATOM 642 C CA . PRO A 1 86 ? -12.824 -9.552 -4.109 1.00 94.88 86 PRO A CA 1
ATOM 643 C C . PRO A 1 86 ? -14.224 -9.014 -3.808 1.00 94.88 86 PRO A C 1
ATOM 645 O O . PRO A 1 86 ? -14.521 -8.603 -2.687 1.00 94.88 86 PRO A O 1
ATOM 648 N N . TYR A 1 87 ? -15.107 -9.080 -4.797 1.00 96.88 87 TYR A N 1
ATOM 649 C CA . TYR A 1 87 ? -16.502 -8.675 -4.667 1.00 96.88 87 TYR A CA 1
ATOM 650 C C . TYR A 1 87 ? -17.408 -9.659 -5.407 1.00 96.88 87 TYR A C 1
ATOM 652 O O . TYR A 1 87 ? -16.961 -10.376 -6.301 1.00 96.88 87 TYR A O 1
ATOM 660 N N . VAL A 1 88 ? -18.688 -9.700 -5.029 1.00 97.25 88 VAL A N 1
ATOM 661 C CA . VAL A 1 88 ? -19.671 -10.600 -5.657 1.00 97.25 88 VAL A CA 1
ATOM 662 C C . VAL A 1 88 ? -20.459 -9.888 -6.756 1.00 97.25 88 VAL A C 1
ATOM 664 O O . VAL A 1 88 ? -20.580 -10.414 -7.857 1.00 97.25 88 VAL A O 1
ATOM 667 N N . ASN A 1 89 ? -20.995 -8.695 -6.475 1.00 97.75 89 ASN A N 1
ATOM 668 C CA . ASN A 1 89 ? -21.909 -8.003 -7.394 1.00 97.75 89 ASN A CA 1
ATOM 669 C C . ASN A 1 89 ? -21.410 -6.629 -7.854 1.00 97.75 89 ASN A C 1
ATOM 671 O O . ASN A 1 89 ? -21.496 -6.332 -9.041 1.00 97.75 89 ASN A O 1
ATOM 675 N N . THR A 1 90 ? -20.880 -5.808 -6.943 1.00 96.94 90 THR A N 1
ATOM 676 C CA . THR A 1 90 ? -20.463 -4.428 -7.238 1.00 96.94 90 THR A CA 1
ATOM 677 C C . THR A 1 90 ? -19.071 -4.156 -6.683 1.00 96.94 90 THR A C 1
ATOM 679 O O . THR A 1 90 ? -18.728 -4.655 -5.613 1.00 96.94 90 THR A O 1
ATOM 682 N N . THR A 1 91 ? -18.297 -3.347 -7.405 1.00 96.44 91 THR A N 1
ATOM 683 C CA . THR A 1 91 ? -16.965 -2.874 -7.014 1.00 96.44 91 THR A CA 1
ATOM 684 C C . THR A 1 91 ? -16.847 -1.362 -7.202 1.00 96.44 91 THR A C 1
ATOM 686 O O . THR A 1 91 ? -17.770 -0.723 -7.715 1.00 96.44 91 THR A O 1
ATOM 689 N N . HIS A 1 92 ? -15.711 -0.805 -6.801 1.00 93.56 92 HIS A N 1
ATOM 690 C CA . HIS A 1 92 ? -15.359 0.598 -6.981 1.00 93.56 92 HIS A CA 1
ATOM 691 C C . HIS A 1 92 ? -14.071 0.696 -7.820 1.00 93.56 92 HIS A C 1
ATOM 693 O O . HIS A 1 92 ? -13.165 -0.107 -7.587 1.00 93.56 92 HIS A O 1
ATOM 699 N N . PRO A 1 93 ? -13.998 1.610 -8.808 1.00 88.75 93 PRO A N 1
ATOM 700 C CA . PRO A 1 93 ? -12.750 1.950 -9.487 1.00 88.75 93 PRO A CA 1
ATOM 701 C C . PRO A 1 93 ? -11.836 2.825 -8.621 1.00 88.75 93 PRO A C 1
ATOM 703 O O . PRO A 1 93 ? -12.364 3.570 -7.761 1.00 88.75 93 PRO A O 1
#

Secondary structure (DSSP, 8-state):
--HHHHHHHHHHHTSGGG-------------S-TT--HHHHHHHHHTTSS--SEEEE-SSEEEEEETTEEEEEEPPTT---------SS----

pLDDT: mean 78.88, std 20.88, range [39.47, 97.94]

Foldseek 3Di:
DVVVVVVVVVVVVVVVVVPPPPVPPPPPDDPFCPPDPVVVVVVCVLVVVDDAPDWDDDQFWIWTHHPNDIDIGTDDPPDGDDDDDDDDPDDDD

Radius of gyration: 24.45 Å; chains: 1; bounding box: 74×47×44 Å

Sequence (93 aa):
MKFKFLLIGLFAALVLSACNAENSKESNDAKGNDGINIKEMVQGYSTDSLQAESASITSSQLIVKNDGSEKVYDLPKDAFFVSIAPYVNTTHP

Organism: NCBI:txid2259171

InterPro domains:
  IPR047808 Periplasmic metallochaperone CueP-like [PF21172] (52-93)